Protein AF-A0A7V8CRE7-F1 (afdb_monomer_lite)

Foldseek 3Di:
DPPDDDPVVVVVCQQQPVWADPQDDDPCSCVVVVVVQVVVLVVQLVVQLVVLCVVDDPPDDPVSNVVSNVRSVVRSVVSNVPGDDDDDTGGNNVVVVVVVVVCVVVVVDDPDPPDDPPPPDDDDD

Sequence (125 aa):
MSTITSPQEKKKLSLQKDRRNMYGESPHASRKNIKRGKQNQHQEERRASNQALALIDSHCSEEQMIASEIAAITTAKIHRLDGFKKDADRPLGDFIERQQHRRLRAGMHKAGLTGEHEAGVSQEQ

Structure (mmCIF, N/CA/C/O backbone):
data_AF-A0A7V8CRE7-F1
#
_entry.id   AF-A0A7V8CRE7-F1
#
loop_
_atom_site.group_PDB
_atom_site.id
_atom_site.type_symbol
_atom_site.label_atom_id
_atom_site.label_alt_id
_atom_site.label_comp_id
_atom_site.label_asym_id
_atom_site.label_entity_id
_atom_site.label_seq_id
_atom_site.pdbx_PDB_ins_code
_atom_site.Cartn_x
_atom_site.Cartn_y
_atom_site.Cartn_z
_atom_site.occupancy
_atom_site.B_iso_or_equiv
_atom_site.auth_seq_id
_atom_site.auth_comp_id
_atom_site.auth_asym_id
_atom_site.auth_atom_id
_atom_site.pdbx_PDB_model_num
ATOM 1 N N . MET A 1 1 ? -11.467 19.465 37.698 1.00 56.38 1 MET A N 1
ATOM 2 C CA . MET A 1 1 ? -12.720 18.697 37.504 1.00 56.38 1 MET A CA 1
ATOM 3 C C . MET A 1 1 ? -13.029 18.641 36.016 1.00 56.38 1 MET A C 1
ATOM 5 O O . MET A 1 1 ? -12.829 19.653 35.356 1.00 56.38 1 MET A O 1
ATOM 9 N N . SER A 1 2 ? -13.447 17.494 35.463 1.00 66.06 2 SER A N 1
ATOM 10 C CA . SER A 1 2 ? -13.857 17.442 34.051 1.00 66.06 2 SER A CA 1
ATOM 11 C C . SER A 1 2 ? -15.100 18.306 33.856 1.00 66.06 2 SER A C 1
ATOM 13 O O . SER A 1 2 ? -16.072 18.123 34.581 1.00 66.06 2 SER A O 1
ATOM 15 N N . THR A 1 3 ? -15.084 19.204 32.874 1.00 80.81 3 THR A N 1
ATOM 16 C CA . THR A 1 3 ? -16.212 20.098 32.545 1.00 80.81 3 THR A CA 1
ATOM 17 C C . THR A 1 3 ? -17.443 19.360 32.020 1.00 80.81 3 THR A C 1
ATOM 19 O O . THR A 1 3 ? -18.522 19.929 31.952 1.00 80.81 3 THR A O 1
ATOM 22 N N . ILE A 1 4 ? -17.276 18.088 31.659 1.00 81.94 4 ILE A N 1
ATOM 23 C CA . ILE A 1 4 ? -18.334 17.221 31.159 1.00 81.94 4 ILE A CA 1
ATOM 24 C C . ILE A 1 4 ? -18.910 16.426 32.322 1.00 81.94 4 ILE A C 1
ATOM 26 O O . ILE A 1 4 ? -18.220 15.602 32.937 1.00 81.94 4 ILE A O 1
ATOM 30 N N . THR A 1 5 ? -20.184 16.660 32.596 1.00 82.12 5 THR A N 1
ATOM 31 C CA . THR A 1 5 ? -20.865 16.137 33.784 1.00 82.12 5 THR A CA 1
ATOM 32 C C . THR A 1 5 ? -21.737 14.935 33.432 1.00 82.12 5 THR A C 1
ATOM 34 O O . THR A 1 5 ? -21.819 13.988 34.216 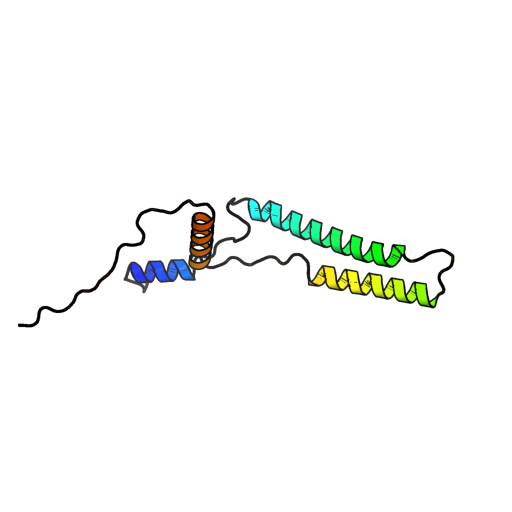1.00 82.12 5 THR A O 1
ATOM 37 N N . SER A 1 6 ? -22.307 14.908 32.222 1.00 91.31 6 SER A N 1
ATOM 38 C CA . SER A 1 6 ? -23.176 13.823 31.767 1.00 91.31 6 SER A CA 1
ATOM 39 C C . SER A 1 6 ? -22.380 12.571 31.347 1.00 91.31 6 SER A C 1
ATOM 41 O O . SER A 1 6 ? -21.404 12.665 30.591 1.00 91.31 6 SER A O 1
ATOM 43 N N . PRO A 1 7 ? -22.806 11.361 31.763 1.00 92.50 7 PRO A N 1
ATOM 44 C CA . PRO A 1 7 ? -22.267 10.103 31.243 1.00 92.50 7 PRO A CA 1
ATOM 45 C C . PRO A 1 7 ? -22.378 9.968 29.716 1.00 92.50 7 PRO A C 1
ATOM 47 O O . PRO A 1 7 ? -21.465 9.443 29.075 1.00 92.50 7 PRO A O 1
ATOM 50 N N . GLN A 1 8 ? -23.466 10.461 29.119 1.00 92.62 8 GLN A N 1
ATOM 51 C CA . GLN A 1 8 ? -23.700 10.421 27.674 1.00 92.62 8 GLN A CA 1
ATOM 52 C C . GLN A 1 8 ? -22.671 11.277 26.928 1.00 92.62 8 GLN A C 1
ATOM 54 O O . GLN A 1 8 ? -22.083 10.831 25.941 1.00 92.62 8 GLN A O 1
ATOM 59 N N . GLU A 1 9 ? -22.388 12.475 27.435 1.00 91.38 9 GLU A N 1
ATOM 60 C CA . GLU A 1 9 ? -21.376 13.366 26.866 1.00 91.38 9 GLU A CA 1
ATOM 61 C C . GLU A 1 9 ? -19.963 12.794 27.017 1.00 91.38 9 GLU A C 1
ATOM 63 O O . GLU A 1 9 ? -19.173 12.840 26.073 1.00 91.38 9 GLU A O 1
ATOM 68 N N . LYS A 1 10 ? -19.654 12.169 28.164 1.00 92.12 10 LYS A N 1
ATOM 69 C CA . LYS A 1 10 ? -18.383 11.451 28.364 1.00 92.12 10 LYS A CA 1
ATOM 70 C C . LYS A 1 10 ? -18.218 10.322 27.350 1.00 92.12 10 LYS A C 1
ATOM 72 O O . LYS A 1 10 ? -17.143 10.177 26.768 1.00 92.12 10 LYS A O 1
ATOM 77 N N . LYS A 1 11 ? -19.283 9.553 27.092 1.00 92.06 11 LYS A N 1
ATOM 78 C CA . LYS A 1 11 ? -19.284 8.484 26.083 1.00 92.06 11 LYS A CA 1
ATOM 79 C C . LYS A 1 11 ? -19.070 9.044 24.678 1.00 92.06 11 LYS A C 1
ATOM 81 O O . LYS A 1 11 ? -18.221 8.530 23.955 1.00 92.06 11 LYS A O 1
ATOM 86 N N . LYS A 1 12 ? -19.774 10.117 24.304 1.00 92.06 12 LYS A N 1
ATOM 87 C CA . LYS A 1 12 ? -19.599 10.788 23.006 1.00 92.06 12 LYS A CA 1
ATOM 88 C C . LYS A 1 12 ? -18.164 11.285 22.826 1.00 92.06 12 LYS A C 1
ATOM 90 O O . LYS A 1 12 ? -17.552 11.024 21.794 1.00 92.06 12 LYS A O 1
ATOM 95 N N . LEU A 1 13 ? -17.606 11.929 23.852 1.00 92.88 13 LEU A N 1
ATOM 96 C CA . LEU A 1 13 ? -16.230 12.409 23.822 1.00 92.88 13 LEU A CA 1
ATOM 97 C C . LEU A 1 13 ? -15.231 11.255 23.684 1.00 92.88 13 LEU A C 1
ATOM 99 O O . LEU A 1 13 ? -14.299 11.348 22.891 1.00 92.88 13 LEU A O 1
ATOM 103 N N . SER A 1 14 ? -15.431 10.166 24.429 1.00 92.31 14 SER A N 1
ATOM 104 C CA . SER A 1 14 ? -14.583 8.975 24.348 1.00 92.31 14 SER A CA 1
ATOM 105 C C . SER A 1 14 ? -14.605 8.365 22.946 1.00 92.31 14 SER A C 1
ATOM 107 O O . SER A 1 14 ? -13.541 8.108 22.393 1.00 92.31 14 SER A O 1
ATOM 109 N N . LEU A 1 15 ? -15.785 8.214 22.337 1.00 93.69 15 LEU A N 1
ATOM 110 C CA . LEU A 1 15 ? -15.922 7.673 20.981 1.00 93.69 15 LEU A CA 1
ATOM 111 C C . LEU A 1 15 ? -15.209 8.527 19.923 1.00 93.69 15 LEU A C 1
ATOM 113 O O . LEU A 1 15 ? -14.681 7.975 18.961 1.00 93.69 15 LEU A O 1
ATOM 117 N N . GLN A 1 16 ? -15.181 9.849 20.108 1.00 93.75 16 GLN A N 1
ATOM 118 C CA . GLN A 1 16 ? -14.542 10.787 19.182 1.00 93.75 16 GLN A CA 1
ATOM 119 C C . GLN A 1 16 ? -13.030 10.928 19.402 1.00 93.75 16 GLN A C 1
ATOM 121 O O . GLN A 1 16 ? -12.288 11.107 18.438 1.00 93.75 16 GLN A O 1
ATOM 126 N N . LYS A 1 17 ? -12.565 10.891 20.658 1.00 91.81 17 LYS A N 1
ATOM 127 C CA . LYS A 1 17 ? -11.174 11.214 21.015 1.00 91.81 17 LYS A CA 1
ATOM 128 C C . LYS A 1 17 ? -10.278 10.001 21.251 1.00 91.81 17 LYS A C 1
ATOM 130 O O . LYS A 1 17 ? -9.080 10.121 21.006 1.00 91.81 17 LYS A O 1
ATOM 135 N N . ASP A 1 18 ? -10.803 8.871 21.731 1.00 93.50 18 ASP A N 1
ATOM 136 C CA . ASP A 1 18 ? -9.995 7.649 21.863 1.00 93.50 18 ASP A CA 1
ATOM 137 C C . ASP A 1 18 ? -9.666 7.131 20.459 1.00 93.50 18 ASP A C 1
ATOM 139 O O . ASP A 1 18 ? -10.574 6.906 19.660 1.00 93.50 18 ASP A O 1
ATOM 143 N N . ARG A 1 19 ? -8.377 6.973 20.137 1.00 91.31 19 ARG A N 1
ATOM 144 C CA . ARG A 1 19 ? -7.920 6.521 18.818 1.00 91.31 19 ARG A CA 1
ATOM 145 C C . ARG A 1 19 ? -7.406 5.091 18.908 1.00 91.31 19 ARG A C 1
ATOM 147 O O . ARG A 1 19 ? -6.583 4.758 19.756 1.00 91.31 19 ARG A O 1
ATOM 154 N N . ARG A 1 20 ? -7.878 4.237 18.002 1.00 89.62 20 ARG A N 1
ATOM 155 C CA . ARG A 1 20 ? -7.531 2.818 17.921 1.00 89.62 20 ARG A CA 1
ATOM 156 C C . ARG A 1 20 ? -6.898 2.474 16.582 1.00 89.62 20 ARG A C 1
ATOM 158 O O . ARG A 1 20 ? -7.239 3.005 15.528 1.00 89.62 20 ARG A O 1
ATOM 165 N N . ASN A 1 21 ? -5.995 1.510 16.659 1.00 87.38 21 ASN A N 1
ATOM 166 C CA . ASN A 1 21 ? -5.304 0.928 15.524 1.00 87.38 21 ASN A CA 1
ATOM 167 C C . ASN A 1 21 ? -6.277 0.143 14.612 1.00 87.38 21 ASN A C 1
ATOM 169 O O . ASN A 1 21 ? -7.068 -0.671 15.088 1.00 87.38 21 ASN A O 1
ATOM 173 N N . MET A 1 22 ? -6.174 0.361 13.296 1.00 84.94 22 MET A N 1
ATOM 174 C CA . MET A 1 22 ? -6.997 -0.254 12.241 1.00 84.94 22 MET A CA 1
ATOM 175 C C . MET A 1 22 ? -6.373 -1.474 11.528 1.00 84.94 22 MET A C 1
ATOM 177 O O . MET A 1 22 ? -7.044 -2.101 10.701 1.00 84.94 22 MET A O 1
ATOM 181 N N . TYR A 1 23 ? -5.125 -1.849 11.840 1.00 82.31 23 TYR A N 1
ATOM 182 C CA . TYR A 1 23 ? -4.345 -2.906 11.165 1.00 82.31 23 TYR A CA 1
ATOM 183 C C . TYR A 1 23 ? -4.806 -4.344 11.432 1.00 82.31 23 TYR A C 1
ATOM 185 O O . TYR A 1 23 ? -4.194 -5.282 10.913 1.00 82.31 23 TYR A O 1
ATOM 193 N N . GLY A 1 24 ? -5.853 -4.537 12.231 1.00 73.12 24 GLY A N 1
ATOM 194 C CA . GLY A 1 24 ? -6.447 -5.838 12.511 1.00 73.12 24 GLY A CA 1
ATOM 195 C C . GLY A 1 24 ? -6.848 -6.006 13.971 1.00 73.12 24 GLY A C 1
ATOM 196 O O . GLY A 1 24 ? -6.717 -5.101 14.787 1.00 73.12 24 GLY A O 1
ATOM 197 N N . GLU A 1 25 ? -7.347 -7.196 14.284 1.00 65.38 25 GLU A N 1
ATOM 198 C CA . GLU A 1 25 ? -7.935 -7.528 15.590 1.00 65.38 25 GLU A CA 1
ATOM 199 C C . GLU A 1 25 ? -6.889 -7.926 16.630 1.00 65.38 25 GLU A C 1
ATOM 201 O O . GLU A 1 25 ? -7.128 -7.832 17.830 1.00 65.38 25 GLU A O 1
ATOM 206 N N . SER A 1 26 ? -5.712 -8.356 16.169 1.00 78.31 26 SER A N 1
ATOM 207 C CA . SER A 1 26 ? -4.598 -8.656 17.055 1.00 78.31 26 SER A CA 1
ATOM 208 C C . SER A 1 26 ? -3.819 -7.376 17.377 1.00 78.31 26 SER A C 1
ATOM 210 O O . SER A 1 26 ? -3.421 -6.662 16.449 1.00 78.31 26 SER A O 1
ATOM 212 N N . PRO A 1 27 ? -3.460 -7.139 18.652 1.00 72.31 27 PRO A N 1
ATOM 213 C CA . PRO A 1 27 ? -2.535 -6.073 19.049 1.00 72.31 27 PRO A CA 1
ATOM 214 C C . PRO A 1 27 ? -1.182 -6.128 18.318 1.00 72.31 27 PRO A C 1
ATOM 216 O O . PRO A 1 27 ? -0.461 -5.134 18.236 1.00 72.31 27 PRO A O 1
ATOM 219 N N . HIS A 1 28 ? -0.820 -7.294 17.771 1.00 85.19 28 HIS A N 1
ATOM 220 C CA . HIS A 1 28 ? 0.428 -7.526 17.044 1.00 85.19 28 HIS A CA 1
ATOM 221 C C . HIS A 1 28 ? 0.285 -7.417 15.521 1.00 85.19 28 HIS A C 1
ATOM 223 O O . HIS A 1 28 ? 1.289 -7.510 14.811 1.00 85.19 28 HIS A O 1
ATOM 229 N N . ALA A 1 29 ? -0.934 -7.225 15.006 1.00 84.75 29 ALA A N 1
ATOM 230 C CA . ALA A 1 29 ? -1.199 -7.209 13.571 1.00 84.75 29 ALA A CA 1
ATOM 231 C C . ALA A 1 29 ? -0.443 -6.079 12.864 1.00 84.75 29 ALA A C 1
ATOM 233 O O . ALA A 1 29 ? 0.164 -6.318 11.826 1.00 84.75 29 ALA A O 1
ATOM 234 N N . SER A 1 30 ? -0.376 -4.882 13.457 1.00 86.56 30 SER A N 1
ATOM 235 C CA . SER A 1 30 ? 0.390 -3.758 12.896 1.00 86.56 30 SER A CA 1
ATOM 236 C C . SER A 1 30 ? 1.864 -4.103 12.697 1.00 86.56 30 SER A C 1
ATOM 238 O O . SER A 1 30 ? 2.410 -3.843 11.628 1.00 86.56 30 SER A O 1
ATOM 240 N N . ARG A 1 31 ? 2.501 -4.758 13.680 1.00 88.31 31 ARG A N 1
ATOM 241 C CA . ARG A 1 31 ? 3.924 -5.136 13.604 1.00 88.31 31 ARG A CA 1
ATOM 242 C C . ARG A 1 31 ? 4.209 -6.033 12.399 1.00 88.31 31 ARG A C 1
ATOM 244 O O . ARG A 1 31 ? 5.231 -5.866 11.741 1.00 88.31 31 ARG A O 1
ATOM 251 N N . LYS A 1 32 ? 3.305 -6.972 12.105 1.00 88.69 32 LYS A N 1
ATOM 252 C CA . LYS A 1 32 ? 3.460 -7.929 11.000 1.00 88.69 32 LYS A CA 1
ATOM 253 C C . LYS A 1 32 ? 3.018 -7.336 9.660 1.00 88.69 32 LYS A C 1
ATOM 255 O O . LYS A 1 32 ? 3.758 -7.410 8.681 1.00 88.69 32 LYS A O 1
ATOM 260 N N . ASN A 1 33 ? 1.846 -6.708 9.624 1.00 89.38 33 ASN A N 1
ATOM 261 C CA . ASN A 1 33 ? 1.214 -6.233 8.395 1.00 89.38 33 ASN A CA 1
ATOM 262 C C . ASN A 1 33 ? 1.929 -5.020 7.802 1.00 89.38 33 ASN A C 1
ATOM 264 O O . ASN A 1 33 ? 2.054 -4.950 6.586 1.00 89.38 33 ASN A O 1
ATOM 268 N N . ILE A 1 34 ? 2.468 -4.111 8.624 1.00 90.00 34 ILE A N 1
ATOM 269 C CA . ILE A 1 34 ? 3.249 -2.971 8.117 1.00 90.00 34 ILE A CA 1
ATOM 270 C C . ILE A 1 34 ? 4.525 -3.465 7.432 1.00 90.00 34 ILE A C 1
ATOM 272 O O . ILE A 1 34 ? 4.835 -3.034 6.324 1.00 90.00 34 ILE A O 1
ATOM 276 N N . LYS A 1 35 ? 5.257 -4.391 8.068 1.00 92.62 35 LYS A N 1
ATOM 277 C CA . LYS A 1 35 ? 6.470 -4.970 7.475 1.00 92.62 35 LYS A CA 1
ATOM 278 C C . LYS A 1 35 ? 6.142 -5.679 6.159 1.00 92.62 35 LYS A C 1
ATOM 280 O O . LYS A 1 35 ? 6.814 -5.438 5.162 1.00 92.62 35 LYS A O 1
ATOM 285 N N . ARG A 1 36 ? 5.089 -6.502 6.151 1.00 92.31 36 ARG A N 1
ATOM 286 C CA . ARG A 1 36 ? 4.637 -7.225 4.956 1.00 92.31 36 ARG A CA 1
ATOM 287 C C . ARG A 1 36 ? 4.191 -6.280 3.839 1.00 92.31 36 ARG A C 1
ATOM 289 O O . ARG A 1 36 ? 4.589 -6.477 2.702 1.00 92.31 36 ARG A O 1
ATOM 296 N N . GLY A 1 37 ? 3.419 -5.243 4.156 1.00 92.81 37 GLY A N 1
ATOM 297 C CA . GLY A 1 37 ? 2.954 -4.253 3.183 1.00 92.81 37 GLY A CA 1
ATOM 298 C C . GLY A 1 37 ? 4.112 -3.529 2.498 1.00 92.81 37 GLY A C 1
ATOM 299 O O . GLY A 1 37 ? 4.169 -3.490 1.274 1.00 92.81 37 GLY A O 1
ATOM 300 N N . LYS A 1 38 ? 5.092 -3.055 3.279 1.00 93.31 38 LYS A N 1
ATOM 301 C CA . LYS A 1 38 ? 6.322 -2.452 2.737 1.00 93.31 38 LYS A CA 1
ATOM 302 C C . LYS A 1 38 ? 7.126 -3.430 1.881 1.00 93.31 38 LYS A C 1
ATOM 304 O O . LYS A 1 38 ? 7.622 -3.069 0.821 1.00 93.31 38 LYS A O 1
ATOM 309 N N . GLN A 1 39 ? 7.258 -4.675 2.336 1.00 95.94 39 GLN A N 1
ATOM 310 C CA . GLN A 1 39 ? 7.963 -5.705 1.578 1.00 95.94 39 GLN A CA 1
ATOM 311 C C . GLN A 1 39 ? 7.294 -5.957 0.222 1.00 95.94 39 GLN A C 1
ATOM 313 O O . GLN A 1 39 ? 7.992 -5.984 -0.788 1.00 95.94 39 GLN A O 1
ATOM 318 N N . ASN A 1 40 ? 5.969 -6.112 0.201 1.00 95.44 40 ASN A N 1
ATOM 319 C CA . ASN A 1 40 ? 5.205 -6.328 -1.024 1.00 95.44 40 ASN A CA 1
ATOM 320 C C . ASN A 1 40 ? 5.349 -5.139 -1.982 1.00 95.44 40 ASN A C 1
ATOM 322 O O . ASN A 1 40 ? 5.662 -5.352 -3.145 1.00 95.44 40 ASN A O 1
ATOM 326 N N . GLN A 1 41 ? 5.235 -3.905 -1.479 1.00 95.38 41 GLN A N 1
ATOM 327 C CA . GLN A 1 41 ? 5.448 -2.692 -2.276 1.00 95.38 41 GLN A CA 1
ATOM 328 C C . GLN A 1 41 ? 6.816 -2.697 -2.970 1.00 95.38 41 GLN A C 1
ATOM 330 O O . GLN A 1 41 ? 6.897 -2.489 -4.175 1.00 95.38 41 GLN A O 1
ATOM 335 N N . HIS A 1 42 ? 7.897 -2.987 -2.240 1.00 94.75 42 HIS A N 1
ATOM 336 C CA . HIS A 1 42 ? 9.232 -3.046 -2.842 1.00 94.75 42 HIS A CA 1
ATOM 337 C C . HIS A 1 42 ? 9.398 -4.212 -3.825 1.00 94.75 42 HIS A C 1
ATOM 339 O O . HIS A 1 42 ? 10.191 -4.126 -4.759 1.00 94.75 42 HIS A O 1
ATOM 345 N N . GLN A 1 43 ? 8.703 -5.331 -3.606 1.00 95.94 43 GLN A N 1
ATOM 346 C CA . GLN A 1 43 ? 8.704 -6.443 -4.556 1.00 95.94 43 GLN A CA 1
ATOM 347 C C . GLN A 1 43 ? 7.974 -6.076 -5.849 1.00 95.94 43 GLN A C 1
ATOM 349 O O . GLN A 1 43 ? 8.473 -6.408 -6.919 1.00 95.94 43 GLN A O 1
ATOM 354 N N . GLU A 1 44 ? 6.839 -5.386 -5.758 1.00 95.06 44 GLU A N 1
ATOM 355 C CA . GLU A 1 44 ? 6.078 -4.905 -6.914 1.00 95.06 44 GLU A CA 1
ATOM 356 C C . GLU A 1 44 ? 6.853 -3.852 -7.702 1.00 95.06 44 GLU A C 1
ATOM 358 O O . GLU A 1 44 ? 6.988 -3.997 -8.912 1.00 95.06 44 GLU A O 1
ATOM 363 N N . GLU A 1 45 ? 7.446 -2.867 -7.022 1.00 94.81 45 GLU A N 1
ATOM 364 C CA . GLU A 1 45 ? 8.310 -1.850 -7.634 1.00 94.81 45 GLU A CA 1
ATOM 365 C C . GLU A 1 45 ? 9.441 -2.495 -8.452 1.00 94.81 45 GLU A C 1
ATOM 367 O O . GLU A 1 45 ? 9.612 -2.194 -9.634 1.00 94.81 45 GLU A O 1
ATOM 372 N N . ARG A 1 46 ? 10.167 -3.451 -7.852 1.00 95.06 46 ARG A N 1
ATOM 373 C CA . ARG A 1 46 ? 11.230 -4.190 -8.552 1.00 95.06 46 ARG A CA 1
ATOM 374 C C . ARG A 1 46 ? 10.693 -5.037 -9.697 1.00 95.06 46 ARG A C 1
ATOM 376 O O . ARG A 1 46 ? 11.315 -5.091 -10.750 1.00 95.06 46 ARG A O 1
ATOM 383 N N . ARG A 1 47 ? 9.563 -5.721 -9.501 1.00 95.69 47 ARG A N 1
ATOM 384 C CA . ARG A 1 47 ? 8.965 -6.566 -10.540 1.00 95.69 47 ARG A CA 1
ATOM 385 C C . ARG A 1 47 ? 8.570 -5.729 -11.755 1.00 95.69 47 ARG A C 1
ATOM 387 O O . ARG A 1 47 ? 8.909 -6.129 -12.859 1.00 95.69 47 ARG A O 1
ATOM 394 N N . ALA A 1 48 ? 7.900 -4.597 -11.553 1.00 94.00 48 ALA A N 1
ATOM 395 C CA . ALA A 1 48 ? 7.461 -3.717 -12.633 1.00 94.00 48 ALA A CA 1
ATOM 396 C C . ALA A 1 48 ? 8.652 -3.145 -13.418 1.00 94.00 48 ALA A C 1
ATOM 398 O O . ALA A 1 48 ? 8.672 -3.215 -14.644 1.00 94.00 48 ALA A O 1
ATOM 399 N N . SER A 1 49 ? 9.688 -2.679 -12.711 1.00 94.56 49 SER A N 1
ATOM 400 C CA . SER A 1 49 ? 10.926 -2.204 -13.339 1.00 94.56 49 SER A CA 1
ATOM 401 C C . SER A 1 49 ? 11.609 -3.303 -14.162 1.00 94.56 49 SER A C 1
ATOM 403 O O . SER A 1 49 ? 11.909 -3.104 -15.337 1.00 94.56 49 SER A O 1
ATOM 405 N N . ASN A 1 50 ? 11.773 -4.499 -13.586 1.00 95.25 50 ASN A N 1
ATOM 406 C CA . ASN A 1 50 ? 12.397 -5.627 -14.276 1.00 95.25 50 ASN A CA 1
ATOM 407 C C . ASN A 1 50 ? 11.579 -6.104 -15.479 1.00 95.25 50 ASN A C 1
ATOM 409 O O . ASN A 1 50 ? 12.164 -6.529 -16.464 1.00 95.25 50 ASN A O 1
ATOM 413 N N . GLN A 1 51 ? 10.246 -6.050 -15.415 1.00 95.00 51 GLN A N 1
ATOM 414 C CA . GLN A 1 51 ? 9.386 -6.402 -16.546 1.00 95.00 51 GLN A CA 1
ATOM 415 C C . GLN A 1 51 ? 9.585 -5.454 -17.729 1.00 95.00 51 GLN A C 1
ATOM 417 O O . GLN A 1 51 ? 9.642 -5.924 -18.859 1.00 95.00 51 GLN A O 1
ATOM 422 N N . ALA A 1 52 ? 9.732 -4.151 -17.477 1.00 92.44 52 ALA A N 1
ATOM 423 C CA . ALA A 1 52 ? 10.024 -3.181 -18.529 1.00 92.44 52 ALA A CA 1
ATOM 424 C C . ALA A 1 52 ? 11.421 -3.397 -19.138 1.00 92.44 52 ALA A C 1
ATOM 426 O O . ALA A 1 52 ? 11.570 -3.370 -20.355 1.00 92.44 52 ALA A O 1
ATOM 427 N N . LEU A 1 53 ? 12.432 -3.678 -18.307 1.00 92.69 53 LEU A N 1
ATOM 428 C CA . LEU A 1 53 ? 13.801 -3.935 -18.776 1.00 92.69 53 LEU A CA 1
ATOM 429 C C . LEU A 1 53 ? 13.963 -5.292 -19.473 1.00 92.69 53 LEU A C 1
ATOM 431 O O . LEU A 1 53 ? 14.813 -5.427 -20.344 1.00 92.69 53 LEU A O 1
ATOM 435 N N . ALA A 1 54 ? 13.145 -6.289 -19.128 1.00 92.88 54 ALA A N 1
ATOM 436 C CA . ALA A 1 54 ? 13.177 -7.614 -19.750 1.00 92.88 54 ALA A CA 1
ATOM 437 C C . ALA A 1 54 ? 12.769 -7.608 -21.234 1.00 92.88 54 ALA A C 1
ATOM 439 O O . ALA A 1 54 ? 12.924 -8.624 -21.904 1.00 92.88 54 ALA A O 1
ATOM 440 N N . LEU A 1 55 ? 12.240 -6.490 -21.740 1.00 88.12 55 LEU A N 1
ATOM 441 C CA . LEU A 1 55 ? 11.934 -6.300 -23.158 1.00 88.12 55 LEU A CA 1
ATOM 442 C C . LEU A 1 55 ? 13.175 -5.954 -23.994 1.00 88.12 55 LEU A C 1
ATOM 444 O O . LEU A 1 55 ? 13.097 -5.980 -25.219 1.00 88.12 55 LEU A O 1
ATOM 448 N N . ILE A 1 56 ? 14.297 -5.621 -23.349 1.00 91.88 56 ILE A N 1
ATOM 449 C CA . ILE A 1 56 ? 15.554 -5.301 -24.024 1.00 91.88 56 ILE A CA 1
ATOM 450 C C . ILE A 1 56 ? 16.253 -6.602 -24.425 1.00 91.88 56 ILE A C 1
ATOM 452 O O . ILE A 1 56 ? 16.543 -7.448 -23.579 1.00 91.88 56 ILE A O 1
ATOM 456 N N . ASP A 1 57 ? 16.575 -6.721 -25.709 1.00 90.38 57 ASP A N 1
ATOM 457 C CA . ASP A 1 57 ? 17.382 -7.803 -26.274 1.00 90.38 57 ASP A CA 1
ATOM 458 C C . ASP A 1 57 ? 18.503 -7.224 -27.160 1.00 90.38 57 ASP A C 1
ATOM 460 O O . ASP A 1 57 ? 18.524 -6.036 -27.483 1.00 90.38 57 ASP A O 1
ATOM 464 N N . SER A 1 58 ? 19.437 -8.073 -27.580 1.00 85.75 58 SER A N 1
ATOM 465 C CA . SER A 1 58 ? 20.591 -7.772 -28.436 1.00 85.75 58 SER A CA 1
ATOM 466 C C . SER A 1 58 ? 20.252 -7.129 -29.790 1.00 85.75 58 SER A C 1
ATOM 468 O O . SER A 1 58 ? 21.132 -6.554 -30.429 1.00 85.75 58 SER A O 1
ATOM 470 N N . HIS A 1 59 ? 18.991 -7.197 -30.221 1.00 91.00 59 HIS A N 1
ATOM 471 C CA . HIS A 1 59 ? 18.498 -6.602 -31.463 1.00 91.00 59 HIS A CA 1
ATOM 472 C C . HIS A 1 59 ? 17.766 -5.265 -31.271 1.00 91.00 59 HIS A C 1
ATOM 474 O O . HIS A 1 59 ? 17.308 -4.684 -32.256 1.00 91.00 59 HIS A O 1
ATOM 480 N N . CYS A 1 60 ? 17.629 -4.773 -30.037 1.00 91.81 60 CYS A N 1
ATOM 481 C CA . CYS A 1 60 ? 16.949 -3.508 -29.785 1.00 91.81 60 CY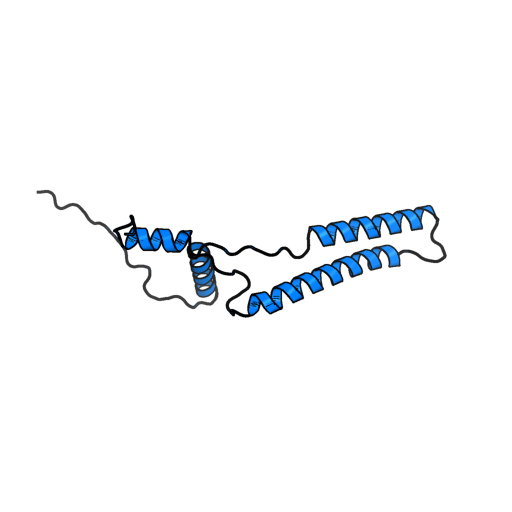S A CA 1
ATOM 482 C C . CYS A 1 60 ? 17.746 -2.317 -30.327 1.00 91.81 60 CYS A C 1
ATOM 484 O O . CYS A 1 60 ? 18.961 -2.223 -30.148 1.00 91.81 60 CYS A O 1
ATOM 486 N N . SER A 1 61 ? 17.043 -1.370 -30.950 1.00 94.94 61 SER A N 1
ATOM 487 C CA . SER A 1 61 ? 17.638 -0.082 -31.307 1.00 94.94 61 SER A CA 1
ATOM 488 C C . SER A 1 61 ? 17.913 0.762 -30.058 1.00 94.94 61 SER A C 1
ATOM 490 O O . SER A 1 61 ? 17.309 0.562 -29.002 1.00 94.94 61 SER A O 1
ATOM 492 N N . GLU A 1 62 ? 18.795 1.753 -30.184 1.00 93.62 62 GLU A N 1
ATOM 493 C CA . GLU A 1 62 ? 19.081 2.706 -29.105 1.00 93.62 62 GLU A CA 1
ATOM 494 C C . GLU A 1 62 ? 17.812 3.405 -28.598 1.00 93.62 62 GLU A C 1
ATOM 496 O O . GLU A 1 62 ? 17.575 3.481 -27.394 1.00 93.62 62 GLU A O 1
ATOM 501 N N . GLU A 1 63 ? 16.926 3.804 -29.511 1.00 94.12 63 GLU A N 1
ATOM 502 C CA . GLU A 1 63 ? 15.634 4.401 -29.168 1.00 94.12 63 GLU A CA 1
ATOM 503 C C . GLU A 1 63 ? 14.748 3.452 -28.343 1.00 94.12 63 GLU A C 1
ATOM 505 O O . GLU A 1 63 ? 14.107 3.878 -27.381 1.00 94.12 63 GLU A O 1
ATOM 510 N N . GLN A 1 64 ? 14.733 2.156 -28.674 1.00 92.81 64 GLN A N 1
ATOM 511 C CA . GLN A 1 64 ? 13.970 1.147 -27.931 1.00 92.81 64 GLN A CA 1
ATOM 512 C C . GLN A 1 64 ? 14.546 0.904 -26.531 1.00 92.81 64 GLN A C 1
ATOM 514 O O . GLN A 1 64 ? 13.786 0.707 -25.576 1.00 92.81 64 GLN A O 1
ATOM 519 N N . MET A 1 65 ? 15.872 0.953 -26.387 1.00 92.81 65 MET A N 1
ATOM 520 C CA . MET A 1 65 ? 16.539 0.845 -25.088 1.00 92.81 65 MET A CA 1
ATOM 521 C C . MET A 1 65 ? 16.202 2.043 -24.193 1.00 92.81 65 MET A C 1
ATOM 523 O O . MET A 1 65 ? 15.778 1.849 -23.053 1.00 92.81 65 MET A O 1
ATOM 527 N N . ILE A 1 66 ? 16.282 3.265 -24.731 1.00 94.06 66 ILE A N 1
ATOM 528 C CA . ILE A 1 66 ? 15.916 4.498 -24.014 1.00 94.06 66 ILE A CA 1
ATOM 529 C C . ILE A 1 66 ? 14.438 4.466 -23.601 1.00 94.06 66 ILE A C 1
ATOM 531 O O . ILE A 1 66 ? 14.096 4.775 -22.458 1.00 94.06 66 ILE A O 1
ATOM 535 N N . ALA A 1 67 ? 13.543 4.052 -24.502 1.00 94.00 67 ALA A N 1
ATOM 536 C CA . ALA A 1 67 ? 12.121 3.934 -24.191 1.00 94.00 67 ALA A CA 1
ATOM 537 C C . ALA A 1 67 ? 11.859 2.935 -23.049 1.00 94.00 67 ALA A C 1
ATOM 539 O O . ALA A 1 67 ? 11.054 3.212 -22.155 1.00 94.00 67 ALA A O 1
ATOM 540 N N . SER A 1 68 ? 12.568 1.804 -23.044 1.00 93.19 68 SER A N 1
ATOM 541 C CA . SER A 1 68 ? 12.458 0.773 -22.005 1.00 93.19 68 SER A CA 1
ATOM 542 C C . SER A 1 68 ? 12.989 1.257 -20.653 1.00 93.19 68 SER A C 1
ATOM 544 O O . SER A 1 68 ? 12.372 0.993 -19.620 1.00 93.19 68 SER A O 1
ATOM 546 N N . GLU A 1 69 ? 14.079 2.028 -20.642 1.00 94.69 69 GLU A N 1
ATOM 547 C CA . GLU A 1 69 ? 14.601 2.670 -19.431 1.00 94.69 69 GLU A CA 1
ATOM 548 C C . GLU A 1 69 ? 13.591 3.669 -18.844 1.00 94.69 69 GLU A C 1
ATOM 550 O O . GLU A 1 69 ? 13.256 3.604 -17.656 1.00 94.69 69 GLU A O 1
ATOM 555 N N . ILE A 1 70 ? 13.031 4.551 -19.679 1.00 95.81 70 ILE A N 1
ATOM 556 C CA . ILE A 1 70 ? 12.003 5.511 -19.257 1.00 95.81 70 ILE A CA 1
ATOM 557 C C . ILE A 1 70 ? 10.776 4.771 -18.705 1.00 95.81 70 ILE A C 1
ATOM 559 O O . ILE A 1 70 ? 10.253 5.137 -17.646 1.00 95.81 70 ILE A O 1
ATOM 563 N N . ALA A 1 71 ? 10.324 3.707 -19.374 1.00 94.38 71 ALA A N 1
ATOM 564 C CA . ALA A 1 71 ? 9.214 2.878 -18.910 1.00 94.38 71 ALA A CA 1
ATOM 565 C C . ALA A 1 71 ? 9.515 2.226 -17.549 1.00 94.38 71 ALA A C 1
ATOM 567 O O . ALA A 1 71 ? 8.678 2.261 -16.644 1.00 94.38 71 ALA A O 1
ATOM 568 N N . ALA A 1 72 ? 10.722 1.695 -17.353 1.00 95.25 72 ALA A N 1
ATOM 569 C CA . ALA A 1 72 ? 11.140 1.087 -16.094 1.00 95.25 72 ALA A CA 1
ATOM 570 C C . ALA A 1 72 ? 11.143 2.096 -14.933 1.00 95.25 72 ALA A C 1
ATOM 572 O O . ALA A 1 72 ? 10.643 1.793 -13.848 1.00 95.25 72 ALA A O 1
ATOM 573 N N . ILE A 1 73 ? 11.653 3.310 -15.159 1.00 95.62 73 ILE A N 1
ATOM 574 C CA . ILE A 1 73 ? 11.706 4.369 -14.138 1.00 95.62 73 ILE A CA 1
ATOM 575 C C . ILE A 1 73 ? 10.300 4.877 -13.804 1.00 95.62 73 ILE A C 1
ATOM 577 O O . ILE A 1 73 ? 9.944 5.037 -12.631 1.00 95.62 73 ILE A O 1
ATOM 581 N N . THR A 1 74 ? 9.489 5.151 -14.827 1.00 95.81 74 THR A N 1
ATOM 582 C CA . THR A 1 74 ? 8.137 5.698 -14.650 1.00 95.81 74 THR A CA 1
ATOM 583 C C . THR A 1 74 ? 7.217 4.710 -13.939 1.00 95.81 74 THR A C 1
ATOM 585 O O . THR A 1 74 ? 6.565 5.087 -12.963 1.00 95.81 74 THR A O 1
ATOM 588 N N . THR A 1 75 ? 7.213 3.439 -14.347 1.00 94.00 75 THR A N 1
ATOM 589 C CA . THR A 1 75 ? 6.393 2.390 -13.717 1.00 94.00 75 THR A CA 1
ATOM 590 C C . THR A 1 75 ? 6.820 2.122 -12.276 1.00 94.00 75 THR A C 1
ATOM 592 O O . THR A 1 75 ? 5.967 2.113 -11.386 1.00 94.00 75 THR A O 1
ATOM 595 N N . ALA A 1 76 ? 8.124 2.009 -11.998 1.00 93.75 76 ALA A N 1
ATOM 596 C CA . ALA A 1 76 ? 8.633 1.872 -10.632 1.00 93.75 76 ALA A CA 1
ATOM 597 C C . ALA A 1 76 ? 8.174 3.038 -9.742 1.00 93.75 76 ALA A C 1
ATOM 599 O O . ALA A 1 76 ? 7.688 2.832 -8.627 1.00 93.75 76 ALA A O 1
ATOM 600 N N . LYS A 1 77 ? 8.243 4.275 -10.257 1.00 95.25 77 LYS A N 1
ATOM 601 C CA . LYS A 1 77 ? 7.776 5.468 -9.541 1.00 95.25 77 LYS A CA 1
ATOM 602 C C . LYS A 1 77 ? 6.275 5.416 -9.252 1.00 95.25 77 LYS A C 1
ATOM 604 O O . LYS A 1 77 ? 5.890 5.742 -8.130 1.00 95.25 77 LYS A O 1
ATOM 609 N N . ILE A 1 78 ? 5.450 4.999 -10.215 1.00 94.81 78 ILE A N 1
ATOM 610 C CA . ILE A 1 78 ? 3.998 4.839 -10.031 1.00 94.81 78 ILE A CA 1
ATOM 611 C C . ILE A 1 78 ? 3.719 3.824 -8.918 1.00 94.81 78 ILE A C 1
ATOM 613 O O . ILE A 1 78 ? 3.077 4.172 -7.929 1.00 94.81 78 ILE A O 1
ATOM 617 N N . HIS A 1 79 ? 4.290 2.619 -8.999 1.00 93.00 79 HIS A N 1
ATOM 618 C CA . HIS A 1 79 ? 4.097 1.580 -7.978 1.00 93.00 79 HIS A CA 1
ATOM 619 C C . HIS A 1 79 ? 4.595 2.004 -6.594 1.00 93.00 79 HIS A C 1
ATOM 621 O O . HIS A 1 79 ? 3.992 1.667 -5.573 1.00 93.00 79 HIS A O 1
ATOM 627 N N . ARG A 1 80 ? 5.670 2.791 -6.526 1.00 92.19 80 ARG A N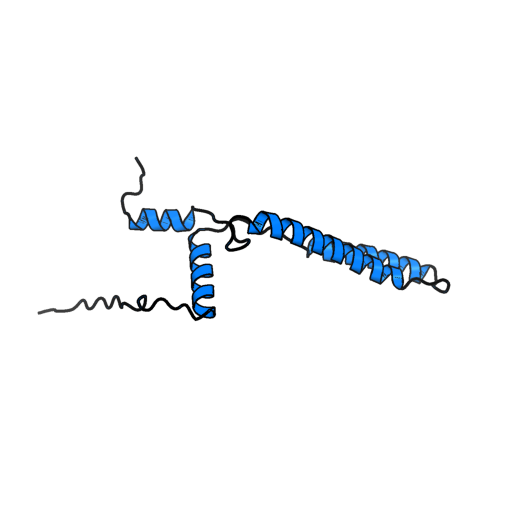 1
ATOM 628 C CA . ARG A 1 80 ? 6.150 3.339 -5.258 1.00 92.19 80 ARG A CA 1
ATOM 629 C C . ARG A 1 80 ? 5.162 4.344 -4.657 1.00 92.19 80 ARG A C 1
ATOM 631 O O . ARG A 1 80 ? 4.961 4.320 -3.445 1.00 92.19 80 ARG A O 1
ATOM 638 N N . LEU A 1 81 ? 4.565 5.218 -5.470 1.00 93.12 81 LEU A N 1
ATOM 639 C CA . LEU A 1 81 ? 3.610 6.245 -5.021 1.00 93.12 81 LEU A CA 1
ATOM 640 C C . LEU A 1 81 ? 2.236 5.663 -4.645 1.00 93.12 81 LEU A C 1
ATOM 642 O O . LEU A 1 81 ? 1.618 6.122 -3.675 1.00 93.12 81 LEU A O 1
ATOM 646 N N . ASP A 1 82 ? 1.794 4.638 -5.371 1.00 92.25 82 ASP A N 1
ATOM 647 C CA . ASP A 1 82 ? 0.526 3.934 -5.134 1.00 92.25 82 ASP A CA 1
ATOM 648 C C . ASP A 1 82 ? 0.639 2.767 -4.153 1.00 92.25 82 ASP A C 1
ATOM 650 O O . ASP A 1 82 ? -0.369 2.198 -3.737 1.00 92.25 82 ASP A O 1
ATOM 654 N N . GLY A 1 83 ? 1.859 2.434 -3.739 1.00 91.06 83 GLY A N 1
ATOM 655 C CA . GLY A 1 83 ? 2.130 1.335 -2.829 1.00 91.06 83 GLY A CA 1
ATOM 656 C C . GLY A 1 83 ? 1.610 1.537 -1.404 1.00 91.06 83 GLY A C 1
ATOM 657 O O . GLY A 1 83 ? 0.812 2.421 -1.084 1.00 91.06 83 GLY A O 1
ATOM 658 N N . PHE A 1 84 ? 2.088 0.676 -0.506 1.00 92.69 84 PHE A N 1
ATOM 659 C CA . PHE A 1 84 ? 1.604 0.590 0.867 1.00 92.69 84 PHE A CA 1
ATOM 660 C C . PHE A 1 84 ? 1.652 1.938 1.610 1.00 92.69 84 PHE A C 1
ATOM 662 O O . PHE A 1 84 ? 2.717 2.496 1.881 1.00 92.69 84 PHE A O 1
ATOM 669 N N . LYS A 1 85 ? 0.476 2.415 2.032 1.00 90.88 85 LYS A N 1
ATOM 670 C CA . LYS A 1 85 ? 0.317 3.598 2.885 1.00 90.88 85 LYS A CA 1
ATOM 671 C C . LYS A 1 85 ? -0.091 3.168 4.281 1.00 90.88 85 LYS A C 1
ATOM 673 O O . LYS A 1 85 ? -1.014 2.374 4.466 1.00 90.88 85 LYS A O 1
ATOM 678 N N . LYS A 1 86 ? 0.609 3.709 5.277 1.00 85.81 86 LYS A N 1
ATOM 679 C CA . LYS A 1 86 ? 0.259 3.472 6.671 1.00 85.81 86 LYS A CA 1
ATOM 680 C C . LYS A 1 86 ? -1.029 4.254 6.985 1.00 85.81 86 LYS A C 1
ATOM 682 O O . LYS A 1 86 ? -0.974 5.467 7.127 1.00 85.81 86 LYS A O 1
ATOM 687 N N . ASP A 1 87 ? -2.160 3.568 7.114 1.00 84.38 87 ASP A N 1
ATOM 688 C CA . ASP A 1 87 ? -3.372 4.093 7.743 1.00 84.38 87 ASP A CA 1
ATOM 689 C C . ASP A 1 87 ? -3.092 4.573 9.179 1.00 84.38 87 ASP A C 1
ATOM 691 O O . ASP A 1 87 ? -2.323 3.943 9.924 1.00 84.38 87 ASP A O 1
ATOM 695 N N . ALA A 1 88 ? -3.697 5.704 9.531 1.00 87.25 88 ALA A N 1
ATOM 696 C CA . ALA A 1 88 ? -3.581 6.336 10.838 1.00 87.25 88 ALA A CA 1
ATOM 697 C C . ALA A 1 88 ? -4.576 5.722 11.833 1.00 87.25 88 ALA A C 1
ATOM 699 O O . ALA A 1 88 ? -5.576 5.119 11.443 1.00 87.25 88 ALA A O 1
ATOM 700 N N . ASP A 1 89 ? -4.332 5.902 13.132 1.00 89.81 89 ASP A N 1
ATOM 701 C CA . ASP A 1 89 ? -5.283 5.449 14.150 1.00 89.81 89 ASP A CA 1
ATOM 702 C C . ASP A 1 89 ? -6.605 6.219 14.013 1.00 89.81 89 ASP A C 1
ATOM 704 O O . ASP A 1 89 ? -6.606 7.442 13.842 1.00 89.81 89 ASP A O 1
ATOM 708 N N . ARG A 1 90 ? -7.742 5.527 14.094 1.00 91.31 90 ARG A N 1
ATOM 709 C CA . ARG A 1 90 ? -9.078 6.116 13.900 1.00 91.31 90 ARG A CA 1
ATOM 710 C C . ARG A 1 90 ? -9.844 6.231 15.214 1.00 91.31 90 ARG A C 1
ATOM 712 O O . ARG A 1 90 ? -9.520 5.491 16.143 1.00 91.31 90 ARG A O 1
ATOM 719 N N . PRO A 1 91 ? -10.830 7.137 15.317 1.00 95.12 91 PRO A N 1
ATOM 720 C CA . PRO A 1 91 ? -11.699 7.224 16.484 1.00 95.12 91 PRO A CA 1
ATOM 721 C C . PRO A 1 91 ? -12.311 5.870 16.873 1.00 95.12 91 PRO A C 1
ATOM 723 O O . PRO A 1 91 ? -12.592 5.016 16.029 1.00 95.12 91 PRO A O 1
ATOM 726 N N . LEU A 1 92 ? -12.529 5.673 18.172 1.00 93.62 92 LEU A N 1
ATOM 727 C CA . LEU A 1 92 ? -13.110 4.458 18.734 1.00 93.62 92 LEU A CA 1
ATOM 728 C C . LEU A 1 92 ? -14.517 4.188 18.178 1.00 93.62 92 LEU A C 1
ATOM 730 O O . LEU A 1 92 ? -14.881 3.024 18.015 1.00 93.62 92 LEU A O 1
ATOM 734 N N . GLY A 1 93 ? -15.280 5.237 17.848 1.00 93.12 93 GLY A N 1
ATOM 735 C CA . GLY A 1 93 ? -16.558 5.124 17.136 1.00 93.12 93 GLY A CA 1
ATOM 736 C C . GLY A 1 93 ? -16.436 4.329 15.833 1.00 93.12 93 GLY A C 1
ATOM 737 O O . GLY A 1 93 ? -17.041 3.263 15.717 1.00 93.12 93 GLY A O 1
ATOM 738 N N . ASP A 1 94 ? -15.577 4.782 14.917 1.00 92.62 94 ASP A N 1
ATOM 739 C CA . ASP A 1 94 ? -15.311 4.131 13.625 1.00 92.62 94 ASP A CA 1
ATOM 740 C C . ASP A 1 94 ? -14.833 2.679 13.798 1.00 92.62 94 ASP A C 1
ATOM 742 O O . ASP A 1 94 ? -15.214 1.776 13.046 1.00 92.62 94 ASP A O 1
ATOM 746 N N . PHE A 1 95 ? -13.990 2.426 14.810 1.00 90.50 95 PHE A N 1
ATOM 747 C CA . PHE A 1 95 ? -13.518 1.075 15.132 1.00 90.50 95 PHE A CA 1
ATOM 748 C C . PHE A 1 95 ? -14.690 0.146 15.478 1.00 90.50 95 PHE A C 1
ATOM 750 O O . PHE A 1 95 ? -14.756 -0.987 14.990 1.00 90.50 95 PHE A O 1
ATOM 757 N N . ILE A 1 96 ? -15.604 0.611 16.335 1.00 90.69 96 ILE A N 1
ATOM 758 C CA . ILE A 1 96 ? -16.763 -0.164 16.790 1.00 90.69 96 ILE A CA 1
ATOM 759 C C . ILE A 1 96 ? -17.721 -0.423 15.628 1.00 90.69 96 ILE A C 1
ATOM 761 O O . ILE A 1 96 ? -18.164 -1.559 15.464 1.00 90.69 96 ILE A O 1
ATOM 765 N N . GLU A 1 97 ? -18.006 0.584 14.805 1.00 91.25 97 GLU A N 1
ATOM 766 C CA . GLU A 1 97 ? -18.861 0.452 13.621 1.00 91.25 97 GLU A CA 1
ATOM 767 C C . GLU A 1 97 ? -18.309 -0.604 12.653 1.00 91.25 97 GLU A C 1
ATOM 769 O O . GLU A 1 97 ? -18.996 -1.564 12.290 1.00 91.25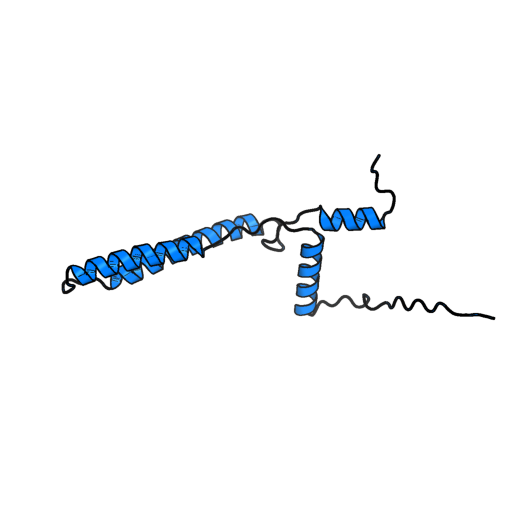 97 GLU A O 1
ATOM 774 N N . ARG A 1 98 ? -17.012 -0.528 12.330 1.00 89.12 98 ARG A N 1
ATOM 775 C CA . ARG A 1 98 ? -16.330 -1.540 11.512 1.00 89.12 98 ARG A CA 1
ATOM 776 C C . ARG A 1 98 ? -16.422 -2.939 12.130 1.00 89.12 98 ARG A C 1
ATOM 778 O O . ARG A 1 98 ? -16.627 -3.923 11.412 1.00 89.12 98 ARG A O 1
ATOM 785 N N . GLN A 1 99 ? -16.269 -3.054 13.451 1.00 88.06 99 GLN A N 1
ATOM 786 C CA . GLN A 1 99 ? -16.401 -4.329 14.158 1.00 88.06 99 GLN A CA 1
ATOM 787 C C . GLN A 1 99 ? -17.831 -4.884 14.068 1.00 88.06 99 GLN A C 1
ATOM 789 O O . GLN A 1 99 ? -17.999 -6.091 13.875 1.00 88.06 99 GLN A O 1
ATOM 794 N N . GLN A 1 100 ? -18.851 -4.030 14.182 1.00 90.25 100 GLN A N 1
ATOM 795 C CA . GLN A 1 100 ? -20.253 -4.416 14.031 1.00 90.25 100 GLN A CA 1
ATOM 796 C C . GLN A 1 100 ? -20.534 -4.910 12.612 1.00 90.25 100 GLN A C 1
ATOM 798 O O . GLN A 1 100 ? -20.977 -6.046 12.465 1.00 90.25 100 GLN A O 1
ATOM 803 N N . HIS A 1 101 ? -20.174 -4.147 11.574 1.00 90.00 101 HIS A N 1
ATOM 804 C CA . HIS A 1 101 ? -20.340 -4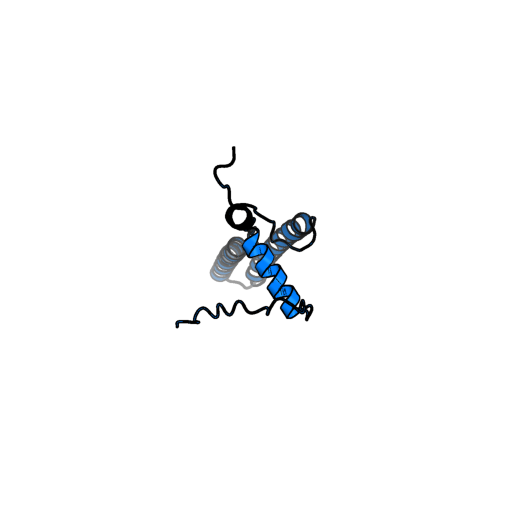.576 10.179 1.00 90.00 101 HIS A CA 1
ATOM 805 C C . HIS A 1 101 ? -19.701 -5.935 9.899 1.00 90.00 101 HIS A C 1
ATOM 807 O O . HIS A 1 101 ? -20.284 -6.771 9.209 1.00 90.00 101 HIS A O 1
ATOM 813 N N . ARG A 1 102 ? -18.517 -6.197 10.461 1.00 86.69 102 ARG A N 1
ATOM 814 C CA . ARG A 1 102 ? -17.867 -7.503 10.325 1.00 86.69 102 ARG A CA 1
ATOM 815 C C . ARG A 1 102 ? -18.668 -8.619 10.994 1.00 86.69 102 ARG A C 1
ATOM 817 O O . ARG A 1 102 ? -18.838 -9.673 10.393 1.00 86.69 102 ARG A O 1
ATOM 824 N N . ARG A 1 103 ? -19.151 -8.406 12.223 1.00 88.12 103 ARG A N 1
ATOM 825 C CA . ARG A 1 103 ? -19.986 -9.388 12.936 1.00 88.12 103 ARG A CA 1
ATOM 826 C C . ARG A 1 103 ? -21.275 -9.678 12.173 1.00 88.12 103 ARG A C 1
ATOM 828 O O . ARG A 1 103 ? -21.640 -10.842 12.064 1.00 88.12 103 ARG A O 1
ATOM 835 N N . LEU A 1 104 ? -21.901 -8.648 11.597 1.00 89.06 104 LEU A N 1
ATOM 836 C CA . LEU A 1 104 ? -23.073 -8.802 10.733 1.00 89.06 104 LEU A CA 1
ATOM 837 C C . LEU A 1 104 ? -22.744 -9.688 9.521 1.00 89.06 104 LEU A C 1
ATOM 839 O O . LEU A 1 104 ? -23.432 -10.677 9.297 1.00 89.06 104 LEU A O 1
ATOM 843 N N . ARG A 1 105 ? -21.647 -9.398 8.802 1.00 87.62 105 ARG A N 1
ATOM 844 C CA . ARG A 1 105 ? -21.178 -10.210 7.660 1.00 87.62 105 ARG A CA 1
ATOM 845 C C . ARG A 1 105 ? -20.850 -11.656 8.036 1.00 87.62 105 ARG A C 1
ATOM 847 O O . ARG A 1 105 ? -21.064 -12.551 7.232 1.00 87.62 105 ARG A O 1
ATOM 854 N N . ALA A 1 106 ? -20.328 -11.881 9.239 1.00 86.69 106 ALA A N 1
ATOM 855 C CA . ALA A 1 106 ? -20.006 -13.210 9.753 1.00 86.69 106 ALA A CA 1
ATOM 856 C C . ALA A 1 106 ? -21.227 -13.963 10.323 1.00 86.69 106 ALA A C 1
ATOM 858 O O . ALA A 1 106 ? -21.052 -15.029 10.904 1.00 86.69 106 ALA A O 1
ATOM 859 N N . GLY A 1 107 ? -22.441 -13.404 10.235 1.00 85.69 107 GLY A N 1
ATOM 860 C CA . GLY A 1 107 ? -23.652 -14.008 10.803 1.00 85.69 107 GLY A CA 1
ATOM 861 C C . GLY A 1 107 ? -23.710 -13.987 12.337 1.00 85.69 107 GLY A C 1
ATOM 862 O O . GLY A 1 107 ? -24.618 -14.555 12.932 1.00 85.69 107 GLY A O 1
ATOM 863 N N . MET A 1 108 ? -22.781 -13.296 13.004 1.00 77.94 108 MET A N 1
ATOM 864 C CA . MET A 1 108 ? -22.720 -13.160 14.463 1.00 77.94 108 MET A CA 1
ATOM 865 C C . MET A 1 108 ? -23.615 -12.003 14.939 1.00 77.94 108 MET A C 1
ATOM 867 O O . MET A 1 108 ? -23.136 -11.037 15.545 1.00 77.94 108 MET A O 1
ATOM 871 N N . HIS A 1 109 ? -24.908 -12.050 14.612 1.00 67.44 109 HIS A N 1
ATOM 872 C CA . HIS A 1 109 ? -25.873 -11.064 15.103 1.00 67.44 109 HIS A CA 1
ATOM 873 C C . HIS A 1 109 ? -26.029 -11.187 16.623 1.00 67.44 109 HIS A C 1
ATOM 875 O O . HIS A 1 109 ? -26.282 -12.267 17.152 1.00 67.44 109 HIS A O 1
ATOM 881 N N . LYS A 1 110 ? -25.916 -10.062 17.340 1.00 57.19 110 LYS A N 1
ATOM 882 C CA . LYS A 1 110 ? -26.491 -9.976 18.684 1.00 57.19 110 LYS A CA 1
ATOM 883 C C . LYS A 1 110 ? -27.998 -9.813 18.512 1.00 57.19 110 LYS A C 1
ATOM 885 O O . LYS A 1 110 ? -28.439 -8.743 18.101 1.00 57.19 110 LYS A O 1
ATOM 890 N N . ALA A 1 111 ? -28.768 -10.850 18.826 1.00 48.03 111 ALA A N 1
ATOM 891 C CA . ALA A 1 111 ? -30.193 -10.701 19.095 1.00 48.03 111 ALA A CA 1
ATOM 892 C C . ALA A 1 111 ? -30.360 -9.634 20.197 1.00 48.03 111 ALA A C 1
ATOM 894 O O . ALA A 1 111 ? -29.852 -9.828 21.299 1.00 48.03 111 ALA A O 1
ATOM 895 N N . GLY A 1 112 ? -30.968 -8.480 19.894 1.00 46.59 112 GLY A N 1
ATOM 896 C CA . GLY A 1 112 ? -31.340 -7.492 20.922 1.00 46.59 112 GLY A CA 1
ATOM 897 C C . GLY A 1 112 ? -30.892 -6.035 20.742 1.00 46.59 112 GLY A C 1
ATOM 898 O O . GLY A 1 112 ? -30.807 -5.328 21.738 1.00 46.59 112 GLY A O 1
ATOM 899 N N . LEU A 1 113 ? -30.602 -5.551 19.528 1.00 45.97 113 LEU A N 1
ATOM 900 C CA . LEU A 1 113 ? -30.401 -4.105 19.271 1.00 45.97 113 LEU A CA 1
ATOM 901 C C . LEU A 1 113 ? -31.559 -3.435 18.508 1.00 45.97 113 LEU A C 1
ATOM 903 O O . LEU A 1 113 ? -31.487 -2.246 18.218 1.00 45.97 113 LEU A O 1
ATOM 907 N N . THR A 1 114 ? -32.639 -4.172 18.243 1.00 42.50 114 THR A N 1
ATOM 908 C CA . THR A 1 114 ? -33.941 -3.656 17.791 1.00 42.50 114 THR A CA 1
ATOM 909 C C . THR A 1 114 ? -34.877 -3.572 19.001 1.00 42.50 114 THR A C 1
ATOM 911 O O . THR A 1 114 ? -35.764 -4.401 19.176 1.00 42.50 114 THR A O 1
ATOM 914 N N . GLY A 1 115 ? -34.584 -2.655 19.920 1.00 40.97 115 GLY A N 1
ATOM 915 C CA . GLY A 1 115 ? -35.478 -2.285 21.015 1.00 40.97 115 GLY A CA 1
ATOM 916 C C . GLY A 1 115 ? -35.951 -0.872 20.743 1.00 40.97 115 GLY A C 1
ATOM 917 O O . GLY A 1 115 ? -35.174 0.071 20.874 1.00 40.97 115 GLY A O 1
ATOM 918 N N . GLU A 1 116 ? -37.174 -0.760 20.255 1.00 41.53 116 GLU A N 1
ATOM 919 C CA . GLU A 1 116 ? -37.768 0.466 19.755 1.00 41.53 116 GLU A CA 1
ATOM 920 C C . GLU A 1 116 ? -37.906 1.499 20.876 1.00 41.53 116 GLU A C 1
ATOM 922 O O . GLU A 1 116 ? -38.475 1.230 21.930 1.00 41.53 116 GLU A O 1
ATOM 927 N N . HIS A 1 117 ? -37.372 2.699 20.651 1.00 39.59 117 HIS A N 1
ATOM 928 C CA . HIS A 1 117 ? -37.764 3.886 21.401 1.00 39.59 117 HIS A CA 1
ATOM 929 C C . HIS A 1 117 ? -38.922 4.537 20.632 1.00 39.59 117 HIS A C 1
ATOM 931 O O . HIS A 1 117 ? -38.781 5.624 20.074 1.00 39.59 117 HIS A O 1
ATOM 937 N N . GLU A 1 118 ? -40.066 3.852 20.565 1.00 39.09 118 GLU A N 1
ATOM 938 C CA . GLU A 1 118 ? -41.331 4.516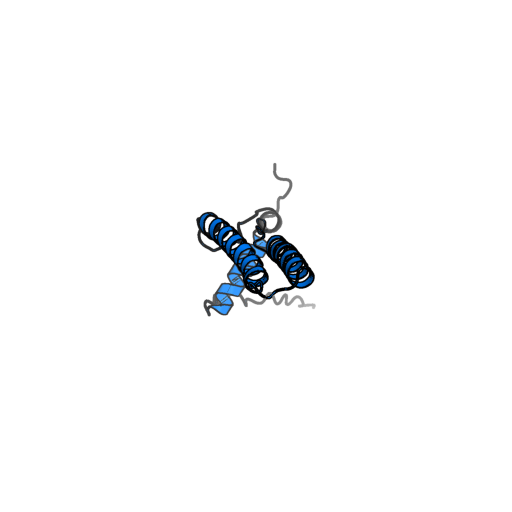 20.256 1.00 39.09 118 GLU A CA 1
ATOM 939 C C . GLU A 1 118 ? -41.695 5.383 21.466 1.00 39.09 118 GLU A C 1
ATOM 941 O O . GLU A 1 118 ? -42.251 4.934 22.467 1.00 39.09 118 GLU A O 1
ATOM 946 N N . ALA A 1 119 ? -41.299 6.653 21.403 1.00 40.72 119 ALA A N 1
ATOM 947 C CA . ALA A 1 119 ? -41.805 7.687 22.287 1.00 40.72 119 ALA A CA 1
ATOM 948 C C . ALA A 1 119 ? -43.258 7.999 21.892 1.00 40.72 119 ALA A C 1
ATOM 950 O O . ALA A 1 119 ? -43.530 8.977 21.201 1.00 40.72 119 ALA A O 1
ATOM 951 N N . GLY A 1 120 ? -44.187 7.151 22.334 1.00 38.81 120 GLY A N 1
ATOM 952 C CA . GLY A 1 120 ? -45.617 7.440 22.362 1.00 38.81 120 GLY A CA 1
ATOM 953 C C . GLY A 1 120 ? -45.935 8.449 23.464 1.00 38.81 120 GLY A C 1
ATOM 954 O O . GLY A 1 120 ? -46.453 8.090 24.518 1.00 38.81 120 GLY A O 1
ATOM 955 N N . VAL A 1 121 ? -45.581 9.713 23.237 1.00 46.56 121 VAL A N 1
ATOM 956 C CA . VAL A 1 121 ? -46.217 10.854 23.903 1.00 46.56 121 VAL A CA 1
ATOM 957 C C . VAL A 1 121 ? -47.549 11.069 23.190 1.00 46.56 121 VAL A C 1
ATOM 959 O O . VAL A 1 121 ? -47.526 11.289 21.985 1.00 46.56 121 VAL A O 1
ATOM 962 N N . SER A 1 122 ? -48.662 10.923 23.919 1.00 42.72 122 SER A N 1
ATOM 963 C CA . SER A 1 122 ? -49.924 11.678 23.776 1.00 42.72 122 SER A CA 1
ATOM 964 C C . SER A 1 122 ? -51.080 10.934 24.458 1.00 42.72 122 SER A C 1
ATOM 966 O O . SER A 1 122 ? -51.771 10.127 23.842 1.00 42.72 122 SER A O 1
ATOM 968 N N . GLN A 1 123 ? -51.318 11.236 25.734 1.00 39.62 123 GLN A N 1
ATOM 969 C CA . GLN A 1 123 ? -52.667 11.217 26.303 1.00 39.62 123 GLN A CA 1
ATOM 970 C C . GLN A 1 123 ? -52.977 12.653 26.727 1.00 39.62 123 GLN A C 1
ATOM 972 O O . GLN A 1 123 ? -52.569 13.097 27.798 1.00 39.62 123 GLN A O 1
ATOM 977 N N . GLU A 1 124 ? -53.636 13.390 25.836 1.00 43.03 124 GLU A N 1
ATOM 978 C CA . GLU A 1 124 ? -54.376 14.597 26.187 1.00 43.03 124 GLU A CA 1
ATOM 979 C C . GLU A 1 124 ? -55.842 14.204 26.418 1.00 43.03 124 GLU A C 1
ATOM 981 O O . GLU A 1 124 ? -56.446 13.570 25.557 1.00 43.03 124 GLU A O 1
ATOM 986 N N . GLN A 1 125 ? -56.302 14.544 27.629 1.00 41.50 125 GLN A N 1
ATOM 987 C CA . GLN A 1 125 ? -57.631 15.010 28.070 1.00 41.50 125 GLN A CA 1
ATOM 988 C C . GLN A 1 125 ? -58.902 14.307 27.575 1.00 41.50 125 GLN A C 1
ATOM 990 O O . GLN A 1 125 ? -59.257 14.427 26.385 1.00 41.50 125 GLN A O 1
#

Secondary structure (DSSP, 8-state):
--S---HHHHHHHHHHH-EE--S-SSTTHHHHHHHHHHHHHHHHHHHHHHHHHTT--TT--HHHHHHHHHHHHHHHHHHHHHS---PPPEEHHHHHHHHHHHHHHTT---TT-------------

pLDDT: mean 83.86, std 16.86, range [38.81, 95.94]

Radius of gyration: 26.67 Å; chains: 1; bounding box: 78×34×69 Å